Protein AF-Q036M6-F1 (afdb_monomer_lite)

Secondary structure (DSSP, 8-state):
---GGG-----HHHHHHHHHHHHHHTTTSSSHHHIIIIIHHHHIIIIIS----SSHHHHHHHHH----HHHHHHHHHHHHHTTTHHHHHHH--

Organism: Lacticaseibacillus paracasei (strain ATCC 334 / BCRC 17002 / CCUG 31169 / CIP 107868 / KCTC 3260 / NRRL B-441) (NCBI:txid321967)

pLDDT: mean 82.67, std 15.33, range [38.03, 95.25]

Foldseek 3Di:
DDDPVPPPPPQLLRLLVVLLQVCLVVVNPGSVCCNPVPRLVVLCCCAQVVNADDDPVSNVSSVVDPDHNVRSVVSVVCSCVPSCVSVVVVPPD

Structure (mmCIF, N/CA/C/O backbone):
data_AF-Q036M6-F1
#
_entry.id   AF-Q036M6-F1
#
loop_
_atom_site.group_PDB
_atom_site.id
_atom_site.type_symbol
_atom_site.label_atom_id
_atom_site.label_alt_id
_atom_site.label_comp_id
_atom_site.label_asym_id
_atom_site.label_entity_id
_atom_site.label_seq_id
_atom_site.pdbx_PDB_ins_code
_atom_site.Cartn_x
_atom_site.Cartn_y
_atom_site.Cartn_z
_atom_site.occupancy
_atom_site.B_iso_or_equiv
_atom_site.auth_seq_id
_atom_site.auth_comp_id
_atom_site.auth_asym_id
_atom_site.auth_atom_id
_atom_site.pdbx_PDB_model_num
ATOM 1 N N . MET A 1 1 ? 26.826 8.755 4.822 1.00 43.72 1 MET A N 1
ATOM 2 C CA . MET A 1 1 ? 26.651 7.513 5.611 1.00 43.72 1 MET A CA 1
ATOM 3 C C . MET A 1 1 ? 25.179 7.394 6.009 1.00 43.72 1 MET A C 1
ATOM 5 O O . MET A 1 1 ? 24.709 8.218 6.787 1.00 43.72 1 MET A O 1
ATOM 9 N N . HIS A 1 2 ? 24.427 6.463 5.410 1.00 41.44 2 HIS A N 1
ATOM 10 C CA . HIS A 1 2 ? 23.024 6.201 5.768 1.00 41.44 2 HIS A CA 1
ATOM 11 C C . HIS A 1 2 ? 22.972 5.526 7.148 1.00 41.44 2 HIS A C 1
ATOM 13 O O . HIS A 1 2 ? 23.576 4.473 7.337 1.00 41.44 2 HIS A O 1
ATOM 19 N N . ARG A 1 3 ? 22.286 6.139 8.120 1.00 46.41 3 ARG A N 1
ATOM 20 C CA . ARG A 1 3 ? 21.990 5.524 9.424 1.00 46.41 3 ARG A CA 1
ATOM 21 C C . ARG A 1 3 ? 20.637 4.804 9.335 1.00 46.41 3 ARG A C 1
ATOM 23 O O . ARG A 1 3 ? 19.737 5.331 8.685 1.00 46.41 3 ARG A O 1
ATOM 30 N N . LYS A 1 4 ? 20.482 3.624 9.953 1.00 53.16 4 LYS A N 1
ATOM 31 C CA . LYS A 1 4 ? 19.233 2.817 9.904 1.00 53.16 4 LYS A CA 1
ATOM 32 C C . LYS A 1 4 ? 18.008 3.595 10.415 1.00 53.16 4 LYS A C 1
ATOM 34 O O . LYS A 1 4 ? 16.897 3.407 9.943 1.00 53.16 4 LYS A O 1
ATOM 39 N N . ASP A 1 5 ? 18.259 4.511 11.334 1.00 47.66 5 ASP A N 1
ATOM 40 C CA . ASP A 1 5 ? 17.371 5.478 11.980 1.00 47.66 5 ASP A CA 1
ATOM 41 C C . ASP A 1 5 ? 16.987 6.682 11.095 1.00 47.66 5 ASP A C 1
ATOM 43 O O . ASP A 1 5 ? 16.123 7.467 11.469 1.00 47.66 5 ASP A O 1
ATOM 47 N N . ARG A 1 6 ? 17.585 6.818 9.902 1.00 49.16 6 ARG A N 1
ATOM 48 C CA . ARG A 1 6 ? 17.220 7.813 8.875 1.00 49.16 6 ARG A CA 1
ATOM 49 C C . ARG A 1 6 ? 16.542 7.190 7.660 1.00 49.16 6 ARG A C 1
ATOM 51 O O . ARG A 1 6 ? 16.494 7.815 6.602 1.00 49.16 6 ARG A O 1
ATOM 58 N N . LEU A 1 7 ? 16.045 5.959 7.782 1.00 48.41 7 LEU A N 1
ATOM 59 C CA . LEU A 1 7 ? 15.037 5.496 6.842 1.00 48.41 7 LEU A CA 1
ATOM 60 C C . LEU A 1 7 ? 13.872 6.470 6.985 1.00 48.41 7 LEU A C 1
ATOM 62 O O . LEU A 1 7 ? 13.235 6.528 8.037 1.00 48.41 7 LEU A O 1
ATOM 66 N N . VAL A 1 8 ? 13.662 7.291 5.955 1.00 44.28 8 VAL A N 1
ATOM 67 C CA . VAL A 1 8 ? 12.416 8.021 5.769 1.00 44.28 8 VAL A CA 1
ATOM 68 C C . VAL A 1 8 ? 11.374 6.921 5.664 1.00 44.28 8 VAL A C 1
ATOM 70 O O . VAL A 1 8 ? 11.179 6.338 4.602 1.00 44.28 8 VAL A O 1
ATOM 73 N N . TYR A 1 9 ? 10.802 6.538 6.804 1.00 50.47 9 TYR A N 1
ATOM 74 C CA . TYR A 1 9 ? 9.566 5.789 6.824 1.00 50.47 9 TYR A CA 1
ATOM 75 C C . TYR A 1 9 ? 8.545 6.770 6.275 1.00 50.47 9 TYR A C 1
ATOM 77 O O . TYR A 1 9 ? 7.914 7.509 7.030 1.00 50.47 9 TYR A O 1
ATOM 85 N N . ALA A 1 10 ? 8.482 6.811 4.943 1.00 58.72 10 ALA A N 1
ATOM 86 C CA . ALA A 1 10 ? 7.284 7.165 4.226 1.00 58.72 10 ALA A CA 1
ATOM 87 C C . ALA A 1 10 ? 6.147 6.480 4.981 1.00 58.72 10 ALA A C 1
ATOM 89 O O . ALA A 1 10 ? 6.265 5.296 5.341 1.00 58.72 10 ALA A O 1
ATOM 90 N N . ASP A 1 11 ? 5.116 7.235 5.335 1.00 79.81 11 ASP A N 1
ATOM 91 C CA . ASP A 1 11 ? 3.966 6.626 5.981 1.00 79.81 11 ASP A CA 1
ATOM 92 C C . ASP A 1 11 ? 3.435 5.466 5.108 1.00 79.81 11 ASP A C 1
ATOM 94 O O . ASP A 1 11 ? 3.785 5.329 3.931 1.00 79.81 11 ASP A O 1
ATOM 98 N N . LEU A 1 12 ? 2.640 4.556 5.681 1.00 87.12 12 LEU A N 1
ATOM 99 C CA . LEU A 1 12 ? 2.178 3.370 4.946 1.00 87.12 12 LEU A CA 1
ATOM 100 C C . LEU A 1 12 ? 1.537 3.734 3.589 1.00 87.12 12 LEU A C 1
ATOM 102 O O . LEU A 1 12 ? 1.670 2.972 2.632 1.00 87.12 12 LEU A O 1
ATOM 106 N N . ILE A 1 13 ? 0.879 4.892 3.505 1.00 89.56 13 ILE A N 1
ATOM 107 C CA . ILE A 1 13 ? 0.195 5.381 2.310 1.00 89.56 13 ILE A CA 1
ATOM 108 C C . ILE A 1 13 ? 1.195 5.925 1.286 1.00 89.56 13 ILE A C 1
ATOM 110 O O . ILE A 1 13 ? 1.144 5.540 0.119 1.00 89.56 13 ILE A O 1
ATOM 114 N N . GLU A 1 14 ? 2.152 6.746 1.703 1.00 88.50 14 GLU A N 1
ATOM 115 C CA . GLU A 1 14 ? 3.251 7.207 0.850 1.00 88.50 14 GLU A CA 1
ATOM 116 C C . GLU A 1 14 ? 4.057 6.023 0.301 1.00 88.50 14 GLU A C 1
ATOM 118 O O . GLU A 1 14 ? 4.395 5.983 -0.884 1.00 88.50 14 GLU A O 1
ATOM 123 N N . HIS A 1 15 ? 4.316 5.015 1.137 1.00 90.50 15 HIS A N 1
ATOM 124 C CA . HIS A 1 15 ? 5.055 3.824 0.737 1.00 90.50 15 HIS A CA 1
ATOM 125 C C . HIS A 1 15 ? 4.262 2.969 -0.264 1.00 90.50 15 HIS A C 1
ATOM 127 O O . HIS A 1 15 ? 4.821 2.491 -1.255 1.00 90.50 15 HIS A O 1
ATOM 133 N N . LEU A 1 16 ? 2.951 2.823 -0.049 1.00 92.88 16 LEU A N 1
ATOM 134 C CA . LEU A 1 16 ? 2.027 2.193 -0.993 1.00 92.88 16 LEU A CA 1
ATOM 135 C C . LEU A 1 16 ? 2.068 2.890 -2.362 1.00 92.88 16 LEU A C 1
ATOM 137 O O . LEU A 1 16 ? 2.234 2.223 -3.385 1.00 92.88 16 LEU A O 1
ATOM 141 N N . ILE A 1 17 ? 1.950 4.221 -2.379 1.00 92.69 17 ILE A N 1
ATOM 142 C CA . ILE A 1 17 ? 1.967 5.028 -3.606 1.00 92.69 17 ILE A CA 1
ATOM 143 C C . ILE A 1 17 ? 3.319 4.898 -4.313 1.00 92.69 17 ILE A C 1
ATOM 145 O O . ILE A 1 17 ? 3.359 4.672 -5.523 1.00 92.69 17 ILE A O 1
ATOM 149 N N . LEU A 1 18 ? 4.428 4.965 -3.571 1.00 93.00 18 LEU A N 1
ATOM 150 C CA . LEU A 1 18 ? 5.769 4.782 -4.121 1.00 93.00 18 LEU A CA 1
ATOM 151 C C . LEU A 1 18 ? 5.906 3.425 -4.821 1.00 93.00 18 LEU A C 1
ATOM 153 O O . LEU A 1 18 ? 6.367 3.365 -5.960 1.00 93.00 18 LEU A O 1
ATOM 157 N N . HIS A 1 19 ? 5.468 2.337 -4.181 1.00 93.31 19 HIS A N 1
ATOM 158 C CA . HIS A 1 19 ? 5.518 1.006 -4.787 1.00 93.31 19 HIS A CA 1
ATOM 159 C C . HIS A 1 19 ? 4.636 0.883 -6.031 1.00 93.31 19 HIS A C 1
ATOM 161 O O . HIS A 1 19 ? 5.033 0.213 -6.985 1.00 93.31 19 HIS A O 1
ATOM 167 N N . ALA A 1 20 ? 3.480 1.547 -6.052 1.00 93.69 20 ALA A N 1
ATOM 168 C CA . ALA A 1 20 ? 2.621 1.594 -7.229 1.00 93.69 20 ALA A CA 1
ATOM 169 C C . ALA A 1 20 ? 3.274 2.345 -8.401 1.00 93.69 20 ALA A C 1
ATOM 171 O O . ALA A 1 20 ? 3.193 1.890 -9.541 1.00 93.69 20 ALA A O 1
ATOM 172 N N . ILE A 1 21 ? 3.957 3.462 -8.128 1.00 93.56 21 ILE A N 1
ATOM 173 C CA . ILE A 1 21 ? 4.706 4.215 -9.143 1.00 93.56 21 ILE A CA 1
ATOM 174 C C . ILE A 1 21 ? 5.881 3.381 -9.654 1.00 93.56 21 ILE A C 1
ATOM 176 O O . ILE A 1 21 ? 6.041 3.243 -10.859 1.00 93.56 21 ILE A O 1
ATOM 180 N N . ILE A 1 22 ? 6.664 2.756 -8.772 1.00 92.94 22 ILE A N 1
ATOM 181 C CA . ILE A 1 22 ? 7.760 1.869 -9.192 1.00 92.94 22 ILE A CA 1
ATOM 182 C C . ILE A 1 22 ? 7.219 0.729 -10.064 1.00 92.94 22 ILE A C 1
ATOM 184 O O . ILE A 1 22 ? 7.801 0.439 -11.106 1.00 92.94 22 ILE A O 1
ATOM 188 N N . ALA A 1 23 ? 6.099 0.108 -9.684 1.00 93.94 23 ALA A N 1
ATOM 189 C CA . ALA A 1 23 ? 5.467 -0.933 -10.493 1.00 93.94 23 ALA A CA 1
ATOM 190 C C . ALA A 1 23 ? 5.072 -0.416 -11.879 1.00 93.94 23 ALA A C 1
ATOM 192 O O . ALA A 1 23 ? 5.360 -1.073 -12.874 1.00 93.94 23 ALA A O 1
ATOM 193 N N . LYS A 1 24 ? 4.484 0.780 -11.956 1.00 93.44 24 LYS A N 1
ATOM 194 C CA . LYS A 1 24 ? 4.136 1.434 -13.222 1.00 93.44 24 LYS A CA 1
ATOM 195 C C . LYS A 1 24 ? 5.361 1.686 -14.104 1.00 93.44 24 LYS A C 1
ATOM 197 O O . LYS A 1 24 ? 5.351 1.321 -15.271 1.00 93.44 2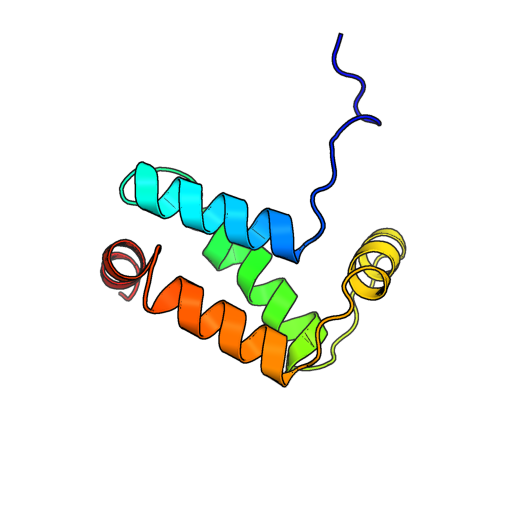4 LYS A O 1
ATOM 202 N N . GLU A 1 25 ? 6.397 2.312 -13.554 1.00 94.69 25 GLU A N 1
ATOM 203 C CA . GLU A 1 25 ? 7.574 2.767 -14.311 1.00 94.69 25 GLU A CA 1
ATOM 204 C C . GLU A 1 25 ? 8.536 1.622 -14.673 1.00 94.69 25 GLU A C 1
ATOM 206 O O . GLU A 1 25 ? 9.492 1.816 -15.419 1.00 94.69 25 GLU A O 1
ATOM 211 N N . THR A 1 26 ? 8.304 0.421 -14.135 1.00 93.88 26 THR A N 1
ATOM 212 C CA . THR A 1 26 ? 9.153 -0.758 -14.363 1.00 93.88 26 THR A CA 1
ATOM 213 C C . THR A 1 26 ? 8.387 -1.942 -14.951 1.00 93.88 26 THR A C 1
ATOM 215 O O . THR A 1 26 ? 8.883 -3.068 -14.899 1.00 93.88 26 THR A O 1
ATOM 218 N N . ASP A 1 27 ? 7.178 -1.707 -15.476 1.00 90.06 27 ASP A N 1
ATOM 219 C CA . ASP A 1 27 ? 6.274 -2.734 -16.017 1.00 90.06 27 ASP A CA 1
ATOM 220 C C . ASP A 1 27 ? 6.094 -3.936 -15.069 1.00 90.06 27 ASP A C 1
ATOM 222 O O . ASP A 1 27 ? 6.078 -5.100 -15.465 1.00 90.06 27 ASP A O 1
ATOM 226 N N . GLY A 1 28 ? 5.991 -3.655 -13.769 1.00 88.06 28 GLY A N 1
ATOM 227 C CA . GLY A 1 28 ? 5.795 -4.647 -12.714 1.00 88.06 28 GLY A CA 1
ATOM 228 C C . GLY A 1 28 ? 7.052 -5.397 -12.277 1.00 88.06 28 GLY A C 1
ATO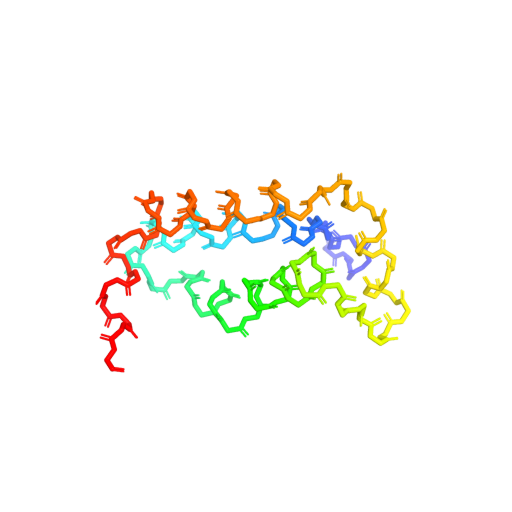M 229 O O . GLY A 1 28 ? 6.983 -6.179 -11.329 1.00 88.06 28 GLY A O 1
ATOM 230 N N . ARG A 1 29 ? 8.214 -5.151 -12.899 1.00 90.88 29 ARG A N 1
ATOM 231 C CA . ARG A 1 29 ? 9.478 -5.813 -12.535 1.00 90.88 29 ARG A CA 1
ATOM 232 C C . ARG A 1 29 ? 9.900 -5.511 -11.096 1.00 90.88 29 ARG A C 1
ATOM 234 O O . ARG A 1 29 ? 10.456 -6.378 -10.422 1.00 90.88 29 ARG A O 1
ATOM 241 N N . PHE A 1 30 ? 9.641 -4.293 -10.631 1.00 92.50 30 PHE A N 1
ATOM 242 C CA . PHE A 1 30 ? 9.882 -3.856 -9.259 1.00 92.50 30 PHE A CA 1
ATOM 243 C C . PHE A 1 30 ? 8.601 -3.265 -8.662 1.00 92.50 30 PHE A C 1
ATOM 245 O O . PHE A 1 30 ? 7.639 -2.991 -9.368 1.00 92.50 30 PHE A O 1
ATOM 252 N N . GLY A 1 31 ? 8.555 -3.072 -7.343 1.00 90.50 31 GLY A N 1
ATOM 253 C CA . GLY A 1 31 ? 7.424 -2.418 -6.673 1.00 90.50 31 GLY A CA 1
ATOM 254 C C . GLY A 1 31 ? 6.193 -3.312 -6.470 1.00 90.50 31 GLY A C 1
ATOM 255 O O . GLY A 1 31 ? 5.701 -3.384 -5.345 1.00 90.50 31 GLY A O 1
ATOM 256 N N . GLU A 1 32 ? 5.767 -4.059 -7.494 1.00 92.12 32 GLU A N 1
ATOM 257 C CA . GLU A 1 32 ? 4.516 -4.837 -7.526 1.00 92.12 32 GLU A CA 1
ATOM 258 C C . GLU A 1 32 ? 4.382 -5.802 -6.347 1.00 92.12 32 GLU A C 1
ATOM 260 O O . GLU A 1 32 ? 3.426 -5.712 -5.587 1.00 92.12 32 GLU A O 1
ATOM 265 N N . LYS A 1 33 ? 5.374 -6.670 -6.115 1.00 91.25 33 LYS A N 1
ATOM 266 C CA . LYS A 1 33 ? 5.319 -7.624 -4.995 1.00 91.25 33 LYS A CA 1
ATOM 267 C C . LYS A 1 33 ? 5.235 -6.922 -3.634 1.00 91.25 33 LYS A C 1
ATOM 269 O O . LYS A 1 33 ? 4.565 -7.409 -2.732 1.00 91.25 33 LYS A O 1
ATOM 274 N N . GLY A 1 34 ? 5.905 -5.778 -3.481 1.00 91.81 34 GLY A N 1
ATOM 275 C CA . GLY A 1 34 ? 5.804 -4.968 -2.265 1.00 91.81 34 GLY A CA 1
ATOM 276 C C . GLY A 1 34 ? 4.401 -4.383 -2.087 1.00 91.81 34 GLY A C 1
ATOM 277 O O . GLY A 1 34 ? 3.840 -4.447 -0.995 1.00 91.81 34 GLY A O 1
ATOM 278 N N . TYR A 1 35 ? 3.814 -3.895 -3.182 1.00 93.56 35 TYR A N 1
ATOM 279 C CA . TYR A 1 35 ? 2.450 -3.384 -3.217 1.00 93.56 35 TYR A CA 1
ATOM 280 C C . TYR A 1 35 ? 1.423 -4.468 -2.862 1.00 93.56 35 TYR A C 1
ATOM 282 O O . TYR A 1 35 ? 0.715 -4.333 -1.866 1.00 93.56 35 TYR A O 1
ATOM 290 N N . SER A 1 36 ? 1.348 -5.544 -3.649 1.00 93.19 36 SER A N 1
ATOM 291 C CA . SER A 1 36 ? 0.236 -6.500 -3.595 1.00 93.19 36 SER A CA 1
ATOM 292 C C . SER A 1 36 ? 0.312 -7.480 -2.432 1.00 93.19 36 SER A C 1
ATOM 294 O O . SER A 1 36 ? -0.729 -7.891 -1.928 1.00 93.19 36 SER A O 1
ATOM 296 N N . VAL A 1 37 ? 1.513 -7.840 -1.970 1.00 92.94 37 VAL A N 1
ATOM 297 C CA . VAL A 1 37 ? 1.675 -8.830 -0.891 1.00 92.94 37 VAL A CA 1
ATOM 298 C C . VAL A 1 37 ? 1.669 -8.185 0.494 1.00 92.94 37 VAL A C 1
ATOM 300 O O . VAL A 1 37 ? 1.227 -8.814 1.451 1.00 92.94 37 VAL A O 1
ATOM 303 N N . PHE A 1 38 ? 2.150 -6.945 0.621 1.00 90.81 38 PHE A N 1
ATOM 304 C CA . PHE A 1 38 ? 2.366 -6.326 1.931 1.00 90.81 38 PHE A CA 1
ATOM 305 C C . PHE A 1 38 ? 1.570 -5.037 2.117 1.00 90.81 38 PHE A C 1
ATOM 307 O O . PHE A 1 38 ? 0.806 -4.920 3.072 1.00 90.81 38 PHE A O 1
ATOM 314 N N . LEU A 1 39 ? 1.735 -4.060 1.224 1.00 93.12 39 LEU A N 1
ATOM 315 C CA . LEU A 1 39 ? 1.244 -2.702 1.470 1.00 93.12 39 LEU A CA 1
ATOM 316 C C . LEU A 1 39 ? -0.277 -2.596 1.302 1.00 93.12 39 LEU A C 1
ATOM 318 O O . LEU A 1 39 ? -0.952 -2.154 2.229 1.00 93.12 39 LEU A O 1
ATOM 322 N N . ALA A 1 40 ? -0.832 -3.043 0.172 1.00 94.25 40 ALA A N 1
ATOM 323 C CA . ALA A 1 40 ? -2.275 -3.002 -0.064 1.00 94.25 40 ALA A CA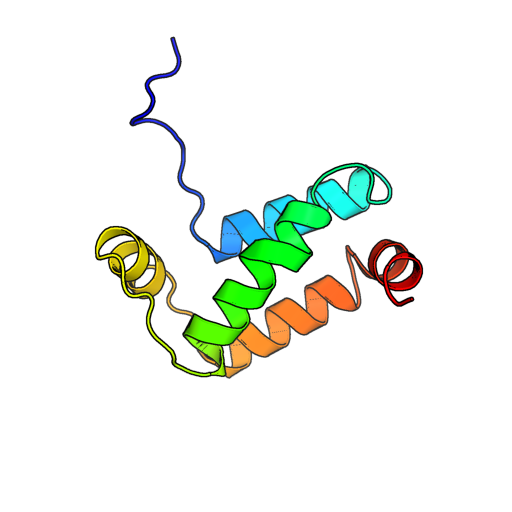 1
ATOM 324 C C . ALA A 1 40 ? -3.064 -3.860 0.949 1.00 94.25 40 ALA A C 1
ATOM 326 O O . ALA A 1 40 ? -4.034 -3.345 1.510 1.00 94.25 40 ALA A O 1
ATOM 327 N N . PRO A 1 41 ? -2.634 -5.095 1.295 1.00 94.19 41 PRO A N 1
ATOM 328 C CA . PRO A 1 41 ? -3.270 -5.865 2.365 1.00 94.19 41 PRO A CA 1
ATOM 329 C C . PRO A 1 41 ? -3.236 -5.175 3.733 1.00 94.19 41 PRO A C 1
ATOM 331 O O . PRO A 1 41 ? -4.228 -5.221 4.457 1.00 94.19 41 PRO A O 1
ATOM 334 N N . ASN A 1 42 ? -2.137 -4.504 4.094 1.00 92.25 42 ASN A N 1
ATOM 335 C CA . ASN A 1 42 ? -2.070 -3.754 5.351 1.00 92.25 42 ASN A CA 1
ATOM 336 C C . ASN A 1 42 ? -3.028 -2.557 5.346 1.00 92.25 42 ASN A C 1
ATOM 338 O O . ASN A 1 42 ? -3.688 -2.302 6.350 1.00 92.25 42 ASN A O 1
ATOM 342 N N . VAL A 1 43 ? -3.151 -1.847 4.221 1.00 92.19 43 VAL A N 1
ATOM 343 C CA . VAL A 1 43 ? -4.105 -0.736 4.089 1.00 92.19 43 VAL A CA 1
ATOM 344 C C . VAL A 1 43 ? -5.549 -1.233 4.198 1.00 92.19 43 VAL A C 1
ATOM 346 O O . VAL A 1 43 ? -6.348 -0.644 4.929 1.00 92.19 43 VAL A O 1
ATOM 349 N N . ASP A 1 44 ? -5.884 -2.347 3.547 1.00 93.50 44 ASP A N 1
ATOM 350 C CA . ASP A 1 44 ? -7.212 -2.947 3.686 1.00 93.50 44 ASP A CA 1
ATOM 351 C C . ASP A 1 44 ? -7.499 -3.354 5.136 1.00 93.50 44 ASP A C 1
ATOM 353 O O . ASP A 1 44 ? -8.501 -2.937 5.726 1.00 93.50 44 ASP A O 1
ATOM 357 N N . GLN A 1 45 ? -6.581 -4.089 5.765 1.00 92.81 45 GLN A N 1
ATOM 358 C CA . GLN A 1 45 ? -6.774 -4.544 7.137 1.00 92.81 45 GLN A CA 1
ATOM 359 C C . GLN A 1 45 ? -6.930 -3.373 8.110 1.00 92.81 45 GLN A C 1
ATOM 361 O O . GLN A 1 45 ? -7.879 -3.35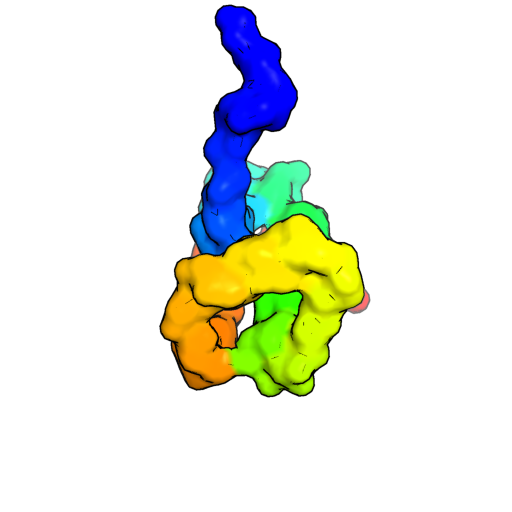9 8.897 1.00 92.81 45 GLN A O 1
ATOM 366 N N . TRP A 1 46 ? -6.037 -2.384 8.049 1.00 91.06 46 TRP A N 1
ATOM 367 C CA . TRP A 1 46 ? -5.957 -1.346 9.074 1.00 91.06 46 TRP A CA 1
ATOM 368 C C . TRP A 1 46 ? -7.051 -0.285 8.918 1.00 91.06 46 TRP A C 1
ATOM 370 O O . TRP A 1 46 ? -7.678 0.077 9.912 1.00 91.06 46 TRP A O 1
ATOM 380 N N . PHE A 1 47 ? -7.342 0.174 7.694 1.00 90.31 47 PHE A N 1
ATOM 381 C CA . PHE A 1 47 ? -8.280 1.287 7.465 1.00 90.31 47 PHE A CA 1
ATOM 382 C C . PHE A 1 47 ? -9.678 0.827 7.045 1.00 90.31 47 PHE A C 1
ATOM 384 O O . PHE A 1 47 ? -10.671 1.457 7.413 1.00 90.31 47 PHE A O 1
ATOM 391 N N . ILE A 1 48 ? -9.789 -0.270 6.290 1.00 90.62 48 ILE A N 1
ATOM 392 C CA . ILE A 1 48 ? -11.068 -0.705 5.706 1.00 90.62 48 ILE A CA 1
ATOM 393 C C . ILE A 1 48 ? -11.781 -1.695 6.625 1.00 90.62 48 ILE A C 1
ATOM 395 O O . ILE A 1 48 ? -12.967 -1.518 6.951 1.00 90.62 48 ILE A O 1
ATOM 399 N N . SER A 1 49 ? -11.038 -2.709 7.059 1.00 90.94 49 SER A N 1
ATOM 400 C CA . SER A 1 49 ? -11.496 -3.768 7.958 1.00 90.94 49 SER A CA 1
ATOM 401 C C . SER A 1 49 ? -11.362 -3.388 9.439 1.00 90.94 49 SER A C 1
ATOM 403 O O . SER A 1 49 ? -11.866 -4.105 10.299 1.00 90.94 49 SER A O 1
ATOM 405 N N . LYS A 1 50 ? -10.736 -2.237 9.744 1.00 86.00 50 LYS A N 1
ATOM 406 C CA . LYS A 1 50 ? -10.514 -1.700 11.102 1.00 86.00 50 LYS A CA 1
ATOM 407 C C . LYS A 1 50 ? -9.789 -2.672 12.044 1.00 86.00 50 LYS A C 1
ATOM 409 O O . LYS A 1 50 ? -9.950 -2.611 13.263 1.00 86.00 50 LYS A O 1
ATOM 414 N N . LYS A 1 51 ? -8.973 -3.565 11.485 1.00 88.69 51 LYS A N 1
ATOM 415 C CA . LYS A 1 51 ? -8.117 -4.480 12.235 1.00 88.69 51 LYS A CA 1
ATOM 416 C C . LYS A 1 51 ? -6.784 -3.788 12.497 1.00 88.69 51 LYS A C 1
ATOM 418 O O . LYS A 1 51 ? -5.949 -3.684 11.603 1.00 88.69 51 LYS A O 1
ATOM 423 N N . MET A 1 52 ? -6.604 -3.287 13.718 1.00 83.38 52 MET A N 1
ATOM 424 C CA . MET A 1 52 ? -5.363 -2.609 14.098 1.00 83.38 52 MET A CA 1
ATOM 425 C C . MET A 1 52 ? -4.153 -3.552 14.011 1.00 83.38 52 MET A C 1
ATOM 427 O O . MET A 1 52 ? -4.295 -4.745 14.283 1.00 83.38 52 MET A O 1
ATOM 431 N N . PRO A 1 53 ? -2.960 -3.029 13.682 1.00 85.62 53 PRO A N 1
ATOM 432 C CA . PRO A 1 53 ? -1.739 -3.814 13.762 1.00 85.62 53 PRO A CA 1
ATOM 433 C C . PRO A 1 53 ? -1.374 -4.150 15.210 1.00 85.62 53 PRO A C 1
ATOM 435 O O . PRO A 1 53 ? -1.528 -3.319 16.108 1.00 85.62 53 PRO A O 1
ATOM 438 N N . ASP A 1 54 ? -0.815 -5.341 15.421 1.00 84.56 54 ASP A N 1
ATOM 439 C CA . ASP A 1 54 ? -0.394 -5.791 16.752 1.00 84.56 54 ASP A CA 1
ATOM 440 C C . ASP A 1 54 ? 0.901 -5.111 17.242 1.00 84.56 54 ASP A C 1
ATOM 442 O O . ASP A 1 54 ? 0.923 -4.648 18.390 1.00 84.56 54 ASP A O 1
ATOM 446 N N . PRO A 1 55 ? 1.973 -4.977 16.426 1.00 86.62 55 PRO A N 1
ATOM 447 C CA . PRO A 1 55 ? 3.214 -4.354 16.883 1.00 86.62 55 PRO A CA 1
ATOM 448 C C . PRO A 1 55 ? 3.041 -2.858 17.169 1.00 86.62 55 PRO A C 1
ATOM 450 O O . PRO A 1 55 ? 2.508 -2.111 16.349 1.00 86.62 55 PRO A O 1
ATOM 453 N N . GLU A 1 56 ? 3.566 -2.384 18.300 1.00 84.00 56 GLU A N 1
ATOM 454 C CA . GLU A 1 56 ? 3.351 -1.000 18.751 1.00 84.00 56 GLU A CA 1
ATOM 455 C C . GLU A 1 56 ? 3.903 0.049 17.771 1.00 84.00 56 GLU A C 1
ATOM 457 O O . GLU A 1 56 ? 3.275 1.076 17.515 1.00 84.00 56 GLU A O 1
ATOM 462 N N . TRP A 1 57 ? 5.037 -0.244 17.131 1.00 81.50 57 TRP A N 1
ATOM 463 C CA . TRP A 1 57 ? 5.610 0.639 16.116 1.00 81.50 57 TRP A CA 1
ATOM 464 C C . TRP A 1 57 ? 4.715 0.761 14.870 1.00 81.50 57 TRP A C 1
ATOM 466 O O . TRP A 1 57 ? 4.649 1.831 14.270 1.00 81.50 57 TRP A O 1
ATOM 476 N N . MET A 1 58 ? 3.973 -0.290 14.501 1.00 83.38 58 MET A N 1
ATOM 477 C CA . MET A 1 58 ? 3.013 -0.240 13.393 1.00 83.38 58 MET A CA 1
ATOM 478 C C . MET A 1 58 ? 1.755 0.541 13.780 1.00 83.38 58 MET A C 1
ATOM 480 O O . MET A 1 58 ? 1.210 1.272 12.954 1.00 83.38 58 MET A O 1
ATOM 484 N N . LYS A 1 59 ? 1.315 0.459 15.044 1.00 85.62 59 LYS A N 1
ATOM 485 C CA . LYS A 1 59 ? 0.215 1.300 15.546 1.00 85.62 59 LYS A CA 1
ATOM 486 C C . LYS A 1 59 ? 0.570 2.779 15.464 1.00 85.62 59 LYS A C 1
ATOM 488 O O . LYS A 1 59 ? -0.290 3.583 15.112 1.00 85.62 59 LYS A O 1
ATOM 493 N N . ALA A 1 60 ? 1.824 3.138 15.742 1.00 82.31 60 ALA A N 1
ATOM 494 C CA . ALA A 1 60 ? 2.302 4.507 15.576 1.00 82.31 60 ALA A CA 1
ATOM 495 C C . ALA A 1 60 ? 2.220 4.974 14.110 1.00 82.31 60 ALA A C 1
ATOM 497 O O . ALA A 1 60 ? 1.829 6.112 13.866 1.00 82.31 60 ALA A O 1
ATOM 498 N N . VAL A 1 61 ? 2.515 4.102 13.138 1.00 79.69 61 VAL A N 1
ATOM 499 C CA . VAL A 1 61 ? 2.337 4.399 11.703 1.00 79.69 61 VAL A CA 1
ATOM 500 C C . VAL A 1 61 ? 0.856 4.582 11.361 1.00 79.69 61 VAL A C 1
ATOM 502 O O . VAL A 1 61 ? 0.491 5.608 10.795 1.00 79.69 61 VAL A O 1
ATOM 505 N N . TYR A 1 62 ? -0.006 3.646 11.769 1.00 82.25 62 TYR A N 1
ATOM 506 C CA . TYR A 1 62 ? -1.453 3.716 11.532 1.00 82.25 62 TYR A CA 1
ATOM 507 C C . TYR A 1 62 ? -2.094 4.994 12.095 1.00 82.25 62 TYR A C 1
ATOM 509 O O . TYR A 1 62 ? -2.908 5.631 11.435 1.00 82.25 62 TYR A O 1
ATOM 517 N N . ARG A 1 63 ? -1.710 5.410 13.307 1.00 80.88 63 ARG A N 1
ATOM 518 C CA . ARG A 1 63 ? -2.253 6.625 13.940 1.00 80.88 63 ARG A CA 1
ATOM 519 C C . ARG A 1 63 ? -1.833 7.920 13.243 1.00 80.88 63 ARG A C 1
ATOM 521 O O . ARG A 1 63 ? -2.483 8.938 13.447 1.00 80.88 63 ARG A O 1
ATOM 528 N N . ARG A 1 64 ? -0.736 7.907 12.480 1.00 78.44 64 ARG A N 1
ATOM 529 C CA . ARG A 1 64 ? -0.220 9.092 11.776 1.00 78.44 64 ARG A CA 1
ATOM 530 C C . ARG A 1 64 ? -0.889 9.321 10.426 1.00 78.44 64 ARG A C 1
ATOM 532 O O . ARG A 1 64 ? -0.905 10.448 9.950 1.00 78.44 64 ARG A O 1
ATOM 539 N N . SER A 1 65 ? -1.435 8.276 9.819 1.00 74.06 65 SER A N 1
ATOM 540 C CA . SER A 1 65 ? -2.244 8.379 8.608 1.00 74.06 65 SER A CA 1
ATOM 541 C C . SER A 1 65 ? -3.685 8.719 8.979 1.00 74.06 65 SER A C 1
ATOM 543 O O . SER A 1 65 ? -4.395 7.902 9.561 1.00 74.06 65 SER A O 1
ATOM 545 N N . PHE A 1 66 ? -4.124 9.922 8.625 1.00 77.31 66 PHE A N 1
ATOM 546 C CA . PHE A 1 66 ? -5.455 10.445 8.949 1.00 77.31 66 PHE A CA 1
ATOM 547 C C . PHE A 1 66 ? -6.544 10.026 7.946 1.00 77.31 66 PHE A C 1
ATOM 549 O O . PHE A 1 66 ? -7.564 10.700 7.838 1.00 77.31 66 PHE A O 1
ATOM 556 N N . LEU A 1 67 ? -6.338 8.937 7.196 1.00 87.00 67 LEU A N 1
ATOM 557 C CA . LEU A 1 67 ? -7.299 8.501 6.183 1.00 87.00 67 LEU A CA 1
ATOM 558 C C . LEU A 1 67 ? -8.534 7.869 6.828 1.00 87.00 67 LEU A C 1
ATOM 560 O O . LEU A 1 67 ? -8.446 6.981 7.680 1.00 87.00 67 LEU A O 1
ATOM 564 N N . THR A 1 68 ? -9.698 8.271 6.333 1.00 90.94 68 THR A N 1
ATOM 565 C CA . THR A 1 68 ? -10.961 7.563 6.536 1.00 90.94 68 THR A CA 1
ATOM 566 C C . THR A 1 68 ? -10.986 6.247 5.754 1.00 90.94 68 THR A C 1
ATOM 568 O O . THR A 1 68 ? -10.228 6.029 4.803 1.00 90.94 68 THR A O 1
ATOM 571 N N . LYS A 1 69 ? -11.913 5.354 6.119 1.00 92.12 69 LYS A N 1
ATOM 572 C CA . LYS A 1 69 ? -12.152 4.094 5.400 1.00 92.12 69 LYS A CA 1
ATOM 573 C C . LYS A 1 69 ? -12.467 4.337 3.921 1.00 92.12 69 LYS A C 1
ATOM 575 O O . LYS A 1 69 ? -12.005 3.599 3.053 1.00 92.12 69 LYS A O 1
ATOM 580 N N . GLU 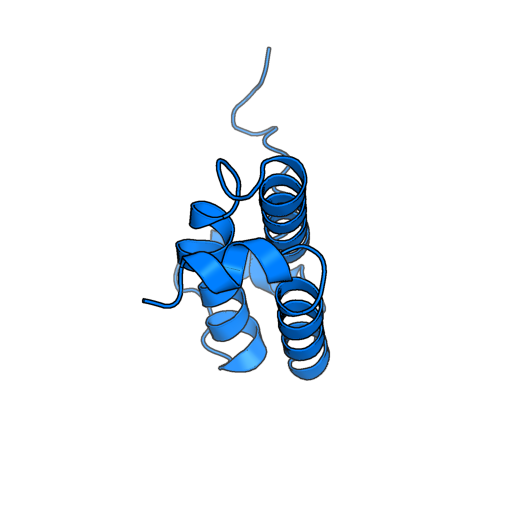A 1 70 ? -13.266 5.356 3.635 1.00 94.12 70 GLU A N 1
ATOM 581 C CA . GLU A 1 70 ? -13.732 5.711 2.298 1.00 94.12 70 GLU A CA 1
ATOM 582 C C . GLU A 1 70 ? -12.610 6.323 1.451 1.00 94.12 70 GLU A C 1
ATOM 584 O O . GLU A 1 70 ? -12.565 6.116 0.238 1.00 94.12 70 GLU A O 1
ATOM 589 N N . GLU A 1 71 ? -11.691 7.068 2.066 1.00 93.69 71 GLU A N 1
ATOM 590 C CA . GLU A 1 71 ? -10.474 7.553 1.406 1.00 93.69 71 GLU A CA 1
ATOM 591 C C . GLU A 1 71 ? -9.501 6.411 1.119 1.00 93.69 71 GLU A C 1
ATOM 593 O O . GLU A 1 71 ? -9.004 6.315 0.001 1.00 93.69 71 GLU A O 1
ATOM 598 N N . ALA A 1 72 ? -9.291 5.497 2.072 1.00 93.25 72 ALA A N 1
ATOM 599 C CA . ALA A 1 72 ? -8.425 4.335 1.877 1.00 93.25 72 ALA A CA 1
ATOM 600 C C . ALA A 1 72 ? -8.934 3.413 0.755 1.00 93.25 72 ALA A C 1
ATOM 602 O O . ALA A 1 72 ? -8.150 2.981 -0.090 1.00 93.25 72 ALA A O 1
ATOM 603 N N . LYS A 1 73 ? -10.252 3.166 0.693 1.00 94.44 73 LYS A N 1
ATOM 604 C CA . LYS A 1 73 ? -10.878 2.432 -0.421 1.00 94.44 73 LYS A CA 1
ATOM 605 C C . LYS A 1 73 ? -10.637 3.114 -1.762 1.00 94.44 73 LYS A C 1
ATOM 607 O O . LYS A 1 73 ? -10.112 2.484 -2.676 1.00 94.44 73 LYS A O 1
ATOM 612 N N . ARG A 1 74 ? -10.980 4.404 -1.861 1.00 95.25 74 ARG A N 1
ATOM 613 C CA . ARG A 1 74 ? -10.808 5.172 -3.102 1.00 95.25 74 ARG A CA 1
ATOM 614 C C . ARG A 1 74 ? -9.357 5.213 -3.552 1.00 95.25 74 ARG A C 1
ATOM 616 O O . ARG A 1 74 ? -9.100 5.112 -4.745 1.00 95.25 74 ARG A O 1
ATOM 623 N N . LEU A 1 75 ? -8.415 5.323 -2.619 1.00 93.44 75 LEU A N 1
ATOM 624 C CA . LEU A 1 75 ? -6.993 5.286 -2.928 1.00 93.44 75 LEU A CA 1
ATOM 625 C C . LEU A 1 75 ? -6.588 3.953 -3.572 1.00 93.44 75 LEU A C 1
ATOM 627 O O . LEU A 1 75 ? -5.942 3.958 -4.618 1.00 93.44 75 LEU A O 1
ATOM 631 N N . LEU A 1 76 ? -6.961 2.820 -2.965 1.00 94.00 76 LEU A N 1
ATOM 632 C CA . LEU A 1 76 ? -6.640 1.499 -3.516 1.00 94.00 76 LEU A CA 1
ATOM 633 C C . LEU A 1 76 ? -7.260 1.309 -4.903 1.00 94.00 76 LEU A C 1
ATOM 635 O O . LEU A 1 76 ? -6.563 0.905 -5.832 1.00 94.00 76 LEU A O 1
ATOM 639 N N . GLU A 1 77 ? -8.531 1.681 -5.064 1.00 93.69 77 GLU A N 1
ATOM 640 C CA . GLU A 1 77 ? -9.229 1.633 -6.351 1.00 93.69 77 GLU A CA 1
ATOM 641 C C . GLU A 1 77 ? -8.520 2.481 -7.414 1.00 93.69 77 GLU A C 1
ATOM 643 O O . GLU A 1 77 ? -8.258 1.985 -8.507 1.00 93.69 77 GLU A O 1
ATOM 648 N N . GLN A 1 78 ? -8.141 3.723 -7.091 1.00 93.75 78 GLN A N 1
ATOM 649 C CA . GLN A 1 78 ? -7.434 4.619 -8.013 1.00 93.75 78 GLN A CA 1
ATOM 650 C C . GLN A 1 78 ? -6.064 4.078 -8.425 1.00 93.75 78 GLN A C 1
ATOM 652 O O . GLN A 1 78 ? -5.673 4.201 -9.589 1.00 93.75 78 GLN A O 1
ATOM 657 N N . ILE A 1 79 ? -5.328 3.471 -7.490 1.00 93.00 79 ILE A N 1
ATOM 658 C CA . ILE A 1 79 ? -4.032 2.864 -7.791 1.00 93.00 79 ILE A CA 1
ATOM 659 C C . ILE A 1 79 ? -4.204 1.672 -8.743 1.00 93.00 79 ILE A C 1
ATOM 661 O O . ILE A 1 79 ? -3.491 1.572 -9.749 1.00 93.00 79 ILE A O 1
ATOM 665 N N . ASP A 1 80 ? -5.168 0.800 -8.452 1.00 89.81 80 ASP A N 1
ATOM 666 C CA . ASP A 1 80 ? -5.429 -0.413 -9.225 1.00 89.81 80 ASP A CA 1
ATOM 667 C C . ASP A 1 80 ? -6.054 -0.130 -10.597 1.00 89.81 80 ASP A C 1
ATOM 669 O O . ASP A 1 80 ? -5.773 -0.852 -11.554 1.00 89.81 80 ASP A O 1
ATOM 673 N N . SER A 1 81 ? -6.862 0.926 -10.732 1.00 88.75 81 SER A N 1
ATOM 674 C CA . SER A 1 81 ? -7.442 1.343 -12.014 1.00 88.75 81 SER A CA 1
ATOM 675 C C . SER A 1 81 ? -6.538 2.268 -12.829 1.00 88.75 81 SER A C 1
ATOM 677 O O . SER A 1 81 ? -6.801 2.484 -14.011 1.00 88.75 81 SER A O 1
ATOM 679 N N . GLY A 1 82 ? -5.490 2.826 -12.220 1.00 85.88 82 GLY A N 1
ATOM 680 C CA . GLY A 1 82 ? -4.593 3.791 -12.847 1.00 85.88 82 GLY A CA 1
ATOM 681 C C . GLY A 1 82 ? -3.160 3.262 -12.966 1.00 85.88 82 GLY A C 1
ATOM 682 O O . GLY A 1 82 ? -2.897 2.446 -13.854 1.00 85.88 82 GLY A O 1
ATOM 683 N N . PRO A 1 83 ? -2.220 3.720 -12.114 1.00 78.62 83 PRO A N 1
ATOM 684 C CA . PRO A 1 83 ? -0.793 3.421 -12.230 1.00 78.62 83 PRO A CA 1
ATOM 685 C C . PRO A 1 83 ? -0.455 1.942 -12.414 1.00 78.62 83 PRO A C 1
ATOM 687 O O . PRO A 1 83 ? 0.418 1.602 -13.208 1.00 78.62 83 PRO A O 1
ATOM 690 N N . ARG A 1 84 ? -1.173 1.058 -11.718 1.00 85.19 84 ARG A N 1
ATOM 691 C CA . ARG A 1 84 ? -0.894 -0.379 -11.707 1.00 85.19 84 ARG A CA 1
ATOM 692 C C . ARG A 1 84 ? -1.817 -1.184 -12.618 1.00 85.19 84 ARG A C 1
ATOM 694 O O . ARG A 1 84 ? -1.641 -2.391 -12.733 1.00 85.19 84 ARG A O 1
ATOM 701 N N . ALA A 1 85 ? -2.772 -0.558 -13.309 1.00 83.12 85 ALA A N 1
ATOM 702 C CA . ALA A 1 85 ? -3.828 -1.272 -14.032 1.00 83.12 85 ALA A CA 1
ATOM 703 C C . ALA A 1 85 ? -3.309 -2.261 -15.083 1.00 83.12 85 ALA A C 1
ATOM 705 O O . ALA A 1 85 ? -3.883 -3.336 -15.267 1.00 83.12 85 ALA A O 1
ATOM 706 N N . LYS A 1 86 ? -2.216 -1.915 -15.774 1.00 80.00 86 LYS A N 1
ATOM 707 C CA . LYS A 1 86 ? -1.587 -2.799 -16.766 1.00 80.00 86 LYS A CA 1
ATOM 708 C C . LYS A 1 86 ? -0.845 -3.958 -16.105 1.00 80.00 86 LYS A C 1
ATOM 710 O O . LYS A 1 86 ? -0.950 -5.076 -16.589 1.00 80.00 86 LYS A O 1
ATOM 715 N N . VAL A 1 87 ? -0.168 -3.701 -14.987 1.00 82.12 87 VAL A N 1
ATOM 716 C CA . VAL A 1 87 ? 0.604 -4.693 -14.225 1.00 82.12 87 VAL A CA 1
ATOM 717 C C . VAL A 1 87 ? -0.326 -5.683 -13.521 1.00 82.12 87 VAL A C 1
ATOM 719 O O . VAL A 1 87 ? -0.182 -6.889 -13.687 1.00 82.12 87 VAL A O 1
ATOM 722 N N . ALA A 1 88 ? -1.347 -5.192 -12.815 1.00 70.25 88 ALA A N 1
ATOM 723 C CA . ALA A 1 88 ? -2.294 -5.998 -12.045 1.00 70.25 88 ALA A CA 1
ATOM 724 C C . ALA A 1 88 ? -3.014 -7.067 -12.885 1.00 70.25 88 ALA A C 1
ATOM 726 O O . ALA A 1 88 ? -3.349 -8.137 -12.379 1.00 70.25 88 ALA A O 1
ATOM 727 N N . ARG A 1 89 ? -3.241 -6.794 -14.176 1.00 67.56 89 ARG A N 1
ATOM 728 C CA . ARG A 1 89 ? -3.879 -7.733 -15.110 1.00 67.56 89 ARG A CA 1
ATOM 729 C C . ARG A 1 89 ? -3.032 -8.975 -15.398 1.00 67.56 89 ARG A C 1
ATOM 731 O O . ARG A 1 89 ? -3.616 -10.017 -15.656 1.00 67.56 89 ARG A O 1
ATOM 738 N N . TYR A 1 90 ? -1.703 -8.891 -15.316 1.00 58.47 90 TYR A N 1
ATOM 739 C CA . TYR A 1 90 ? -0.806 -10.031 -15.560 1.00 58.47 90 TYR A CA 1
ATOM 740 C C . TYR A 1 90 ? -0.668 -10.976 -14.357 1.00 58.47 90 TYR A C 1
ATOM 742 O O . TYR A 1 90 ? -0.283 -12.127 -14.532 1.00 58.47 90 TYR A O 1
ATOM 750 N N . TYR A 1 91 ? -0.990 -10.506 -13.148 1.00 55.78 91 TYR A N 1
ATOM 751 C CA . TYR A 1 91 ? -0.841 -11.272 -11.902 1.00 55.78 91 TYR A CA 1
ATOM 752 C C . TYR A 1 91 ? -2.157 -11.853 -11.364 1.00 55.78 91 TYR A C 1
ATOM 754 O O . TYR A 1 91 ? -2.143 -12.558 -10.359 1.00 55.78 91 TYR A O 1
ATOM 762 N N . ARG A 1 92 ? -3.295 -11.576 -12.016 1.00 52.31 92 ARG A N 1
ATOM 763 C CA . ARG A 1 92 ? -4.562 -12.282 -11.776 1.00 52.31 92 ARG A CA 1
ATOM 764 C C . ARG A 1 92 ? -4.562 -13.571 -12.608 1.00 52.31 92 ARG A C 1
ATOM 766 O O . ARG A 1 92 ? -5.098 -13.575 -13.713 1.00 52.31 92 ARG A O 1
ATOM 773 N N . ILE A 1 93 ? -3.911 -14.612 -12.090 1.00 38.03 93 ILE A N 1
ATOM 774 C CA . ILE A 1 93 ? -4.014 -16.003 -12.563 1.00 38.03 93 ILE A CA 1
ATOM 775 C C . ILE A 1 93 ? -4.777 -16.791 -11.504 1.00 38.03 93 ILE A C 1
ATOM 777 O O . ILE A 1 93 ? -4.437 -16.608 -10.312 1.00 38.03 93 ILE A O 1
#

Sequence (93 aa):
MHRKDRLVYADLIEHLILHAIIAKETDGRFGEKGYSVFLAPNVDQWFISKKMPDPEWMKAVYRRSFLTKEEAKRLLEQIDSGPRAKVARYYRI

Radius of gyration: 13.79 Å; chains: 1; bounding box: 40×26×36 Å

=== Feature glossary ===
A reading guide for the features in this record.

Start from the sequence.

  · This is the polypeptide sequence — one letter per residue, N-terminus first. Length ranges from a few dozen residues for small domains to over a thousand for large multi-domain proteins.

Fold it, and you get atomic coordinates and the backbone conformation that goes with them.

  · Structure coordinates are given as an mmCIF _atom_site loop: one row per atom with element, residue name, chain id, sequence number, and x/y/z position in Å. Only the four main-chain atoms per residue are included here; side chains are omitted to keep the record compact.

  · Backbone dihedral angles. Every residue except chain termini has a φ (preceding-C → N → Cα → C) and a ψ (N → Cα → C → next-N). They are reported in degrees following the IUPAC sign convention. Secondary structure is essentially a statement about which (φ, ψ) basin each residue occupies.

  · The SS8 string is DSSP's per-residue secondary-structure call. α-helix (H) means an i→i+4 H-bond ladder; β-strand (E) means the residue participates in a β-sheet; 3₁₀ (G) and π (I) are tighter and wider helices; T/S are turns/bends; '-' is loop.

  · SS3 is a coarse helix/strand/coil call (letters a/b/c) made by the P-SEA algorithm from inter-Cα distances and dihedrals. It is less detailed than DSSP but needs only Cα positions.

Summarize the fold with a handful of shape descriptors and a per-residue structural alphabet.

  · Radius of gyration (Rg) is the root-mean-square distance of Cα atoms from their centroid — a single number for overall size and compactness. A globular domain of N residues has Rg ≈ 2.2·N^0.38 Å; an extended or disordered chain has a much larger Rg. The Cα contact count is the number of residue pairs whose Cα atoms are within 8 Å and are more than four positions apart in sequence — a standard proxy for tertiary packing density. The bounding box is the s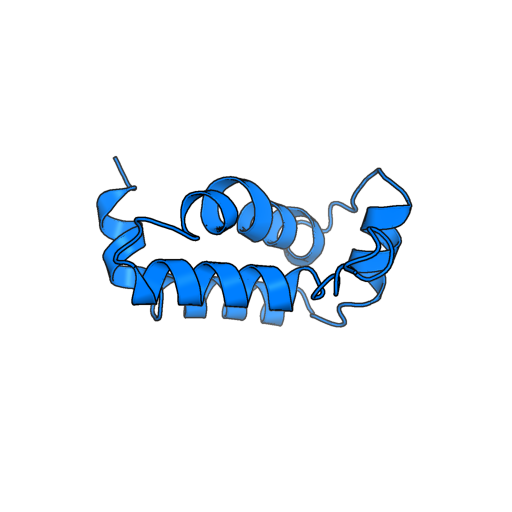mallest axis-aligned box enclosing all Cα atoms.

  · The Foldseek 3Di string encodes local tertiary geometry as a 20-letter alphabet — one character per residue — derived from the relative positions of nearby Cα atoms. Unlike the amino-acid sequence, 3Di is a direct function of the 3D structure, so two proteins with the same fold have similar 3Di strings even at low sequence identity.

  · Solvent-accessible surface area (SASA) is the area in Å² traced out by the centre of a 1.4 Å probe sphere (a water molecule) rolled over the protein's van der Waals surface (Shrake–Rupley / Lee–Richards construction). Buried residues have near-zero SASA; fully exposed residues can exceed 200 Å². The total SASA scales roughly with the number of surface residues.

Ask how reliable the model is.

  · pLDDT (predicted Local Distance Difference Test) is AlphaFold's per-residue confidence score, ranging from 0 to 100. Values above 90 indicate high confidence (typically well-packed cores); 70–90 is confident; 50–70 low confidence; below 50 usually means the region is disordered or the prediction is unreliable there. AlphaFold stores pLDDT in the mmCIF B-factor column.

  · B-factor (Debye–Waller factor) reflects atomic displacement in the crystal lattice. It is an experimental observable (units Å²), not a prediction; low values mean the atom is pinned down, high values mean it moves or is heterogeneous across the crystal.

  · Predicted Aligned Error (PAE) is an AlphaFold confidence matrix: entry (i, j) is the expected error in the position of residue j, in ångströms, when the prediction is superimposed on the true structure at residue i. Low PAE within a block of residues means that block is internally rigid and well-predicted; high PAE between two blocks means their relative placement is uncertain even if each block individually is confident.

Place it in context: what it resembles, what it is annotated as, and how it looks.

  · Nearest PDB neighbors are the top structural matches found by Foldseek when searching this structure against the entire Protein Data Bank. Each hit reports a TM-score (0 to 1; >0.5 almost always implies the same fold) and an E-value. These are *structural* homologs — they may share no detectable sequence similarity.

  · Functional annotations link the protein to curated databases. InterPro entries identify conserved domains and families by matching the sequence against member-database signatures (Pfam, PROSITE, CDD, …). Gene Ontology (GO) terms describe molecular function, biological process, and cellular component in a controlled vocabulary. CATH places the structure in a hierarchical fold classification (Class/Architecture/Topology/Homologous-superfamily). The organism is the source species.

  · Three diagnostic plots accompany the record. The Cα contact map visualizes the tertiary structure as a 2D adjacency matrix (8 Å cutoff, sequence-local contacts suppressed). The Ramachandran plot shows the distribution of backbone (φ, ψ) torsions, with points in the α and β basins reflecting secondary structure content. The PAE plot shows AlphaFold's inter-residue confidence as a color matrix.

  · Six rendered views show the 3D structure from the faces of a cube — i.e. along ±x, ±y, ±z. Rendering representation is drawn randomly per protein from cartoon (secondary-structure ribbons), sticks (backbone bonds), or molecular surface; coloring is either N→C rainbow (blue at the N-terminus through red at the C-terminus) or one color per chain.